Protein AF-A0AAV6SZV7-F1 (afdb_monomer_lite)

Radius of gyration: 29.46 Å; chains: 1; bounding box: 61×78×63 Å

Organism: Solea senegalensis (NCBI:txid28829)

pLDDT: mean 86.83, std 9.72, range [52.59, 96.5]

Structure (mmCIF, N/CA/C/O backbone):
data_AF-A0AAV6SZV7-F1
#
_entry.id   AF-A0AAV6SZV7-F1
#
loop_
_atom_site.group_PDB
_atom_site.id
_atom_site.type_symbol
_atom_site.label_atom_id
_atom_site.label_alt_id
_atom_site.label_comp_id
_atom_site.label_asym_id
_atom_site.label_entity_id
_atom_site.label_seq_id
_atom_site.pdbx_PDB_ins_code
_atom_site.Cartn_x
_atom_site.Cartn_y
_atom_site.Cartn_z
_atom_site.occupancy
_atom_site.B_iso_or_equiv
_atom_site.auth_seq_id
_atom_site.auth_comp_id
_atom_site.auth_asym_id
_atom_site.auth_atom_id
_atom_site.pdbx_PDB_model_num
ATOM 1 N N . MET A 1 1 ? 5.800 -23.018 26.920 1.00 62.00 1 MET A N 1
ATOM 2 C CA . MET A 1 1 ? 4.672 -22.558 27.773 1.00 62.00 1 MET A CA 1
ATOM 3 C C . MET A 1 1 ? 4.837 -21.133 28.314 1.00 62.00 1 MET A C 1
ATOM 5 O O . MET A 1 1 ? 3.821 -20.475 28.500 1.00 62.00 1 MET A O 1
ATOM 9 N N . GLN A 1 2 ? 6.060 -20.609 28.479 1.00 86.31 2 GLN A N 1
ATOM 10 C CA . GLN A 1 2 ? 6.309 -19.252 29.005 1.00 86.31 2 GLN A CA 1
ATOM 11 C C . GLN A 1 2 ? 5.545 -18.112 28.307 1.00 86.31 2 GLN A C 1
ATOM 13 O O . GLN A 1 2 ? 5.083 -17.208 28.989 1.00 86.31 2 GLN A O 1
ATOM 18 N N . GLY A 1 3 ? 5.360 -18.140 26.980 1.00 87.25 3 GLY A N 1
ATOM 19 C CA . GLY A 1 3 ? 4.616 -17.082 26.273 1.00 87.25 3 GLY A CA 1
ATOM 20 C C . GLY A 1 3 ? 3.130 -17.010 26.651 1.00 87.25 3 GLY A C 1
ATOM 21 O O . GLY A 1 3 ? 2.589 -15.923 26.841 1.00 87.25 3 GLY A O 1
ATOM 22 N N . LYS A 1 4 ? 2.488 -18.167 26.864 1.00 91.12 4 LYS A N 1
ATOM 23 C CA . LYS A 1 4 ? 1.075 -18.241 27.271 1.00 91.12 4 LYS A CA 1
ATOM 24 C C . LYS A 1 4 ? 0.860 -17.673 28.676 1.00 91.12 4 LYS A C 1
ATOM 26 O O . LYS A 1 4 ? -0.138 -17.007 28.909 1.00 91.12 4 LYS A O 1
ATOM 31 N N . MET A 1 5 ? 1.832 -17.864 29.572 1.00 93.81 5 MET A N 1
ATOM 32 C CA . MET A 1 5 ? 1.824 -17.279 30.921 1.00 93.81 5 MET A CA 1
ATOM 33 C C . MET A 1 5 ? 2.004 -15.750 30.917 1.00 93.81 5 MET A C 1
ATOM 35 O O . MET A 1 5 ? 1.708 -15.105 31.913 1.00 93.81 5 MET A O 1
ATOM 39 N N . LYS A 1 6 ? 2.468 -15.165 29.804 1.00 92.31 6 LYS A N 1
ATOM 40 C CA . LYS A 1 6 ? 2.641 -13.715 29.605 1.00 92.31 6 LYS A CA 1
ATOM 41 C C . LYS A 1 6 ? 1.492 -13.078 28.808 1.00 92.31 6 LYS A C 1
ATOM 43 O O . LYS A 1 6 ? 1.682 -12.036 28.197 1.00 92.31 6 LYS A O 1
ATOM 48 N N . ASN A 1 7 ? 0.318 -13.710 28.769 1.00 91.12 7 ASN A N 1
ATOM 49 C CA . ASN A 1 7 ? -0.863 -13.265 28.012 1.00 91.12 7 ASN A CA 1
ATOM 50 C C . ASN A 1 7 ? -0.750 -13.335 26.471 1.00 91.12 7 ASN A C 1
ATOM 52 O O . ASN A 1 7 ? -1.634 -12.846 25.772 1.00 91.12 7 ASN A O 1
ATOM 56 N N . HIS A 1 8 ? 0.253 -14.023 25.908 1.00 89.94 8 HIS A N 1
ATOM 57 C CA . HIS A 1 8 ? 0.313 -14.341 24.470 1.00 89.94 8 HIS A CA 1
ATOM 58 C C . HIS A 1 8 ? -0.319 -15.712 24.195 1.00 89.94 8 HIS A C 1
ATOM 60 O O . HIS A 1 8 ? 0.361 -16.706 23.932 1.00 89.94 8 HIS A O 1
ATOM 66 N N . LEU A 1 9 ? -1.644 -15.785 24.341 1.00 90.88 9 LEU A N 1
ATOM 67 C CA . LEU A 1 9 ? -2.382 -17.053 24.328 1.00 90.88 9 LEU A CA 1
ATOM 68 C C . LEU A 1 9 ? -2.581 -17.638 22.925 1.00 90.88 9 LEU A C 1
ATOM 70 O O . LEU A 1 9 ? -2.563 -18.860 22.766 1.00 90.88 9 LEU A O 1
ATOM 74 N N . LYS A 1 10 ? -2.794 -16.778 21.923 1.00 90.00 10 LYS A N 1
ATOM 75 C CA . LYS A 1 10 ? -3.143 -17.161 20.550 1.00 90.00 10 LYS A CA 1
ATOM 76 C C . LYS A 1 10 ? -2.200 -16.484 19.561 1.00 90.00 10 LYS A C 1
ATOM 78 O O . LYS A 1 10 ? -1.911 -15.300 19.703 1.00 90.00 10 LYS A O 1
ATOM 83 N N . LEU A 1 11 ? -1.773 -17.239 18.554 1.00 88.62 11 LEU A N 1
ATOM 84 C CA . LEU A 1 11 ? -1.142 -16.707 17.352 1.00 88.62 11 LEU A CA 1
ATOM 85 C C . LEU A 1 11 ? -2.235 -16.567 16.291 1.00 88.62 11 LEU A C 1
ATOM 87 O O . LEU A 1 11 ? -2.953 -17.532 16.029 1.00 88.62 11 LEU A O 1
ATOM 91 N N . GLN A 1 12 ? -2.382 -15.379 15.718 1.00 87.75 12 GLN A N 1
ATOM 92 C CA . GLN A 1 12 ? -3.287 -15.134 14.599 1.00 87.75 12 GLN A CA 1
ATOM 93 C C . GLN A 1 12 ? -2.455 -14.869 13.352 1.00 87.75 12 GLN A C 1
ATOM 95 O O . GLN A 1 12 ? -1.387 -14.264 13.437 1.00 87.75 12 GLN A O 1
ATOM 100 N N . ARG A 1 13 ? -2.933 -15.362 12.209 1.00 86.19 13 ARG A N 1
ATOM 101 C CA . ARG A 1 13 ? -2.402 -14.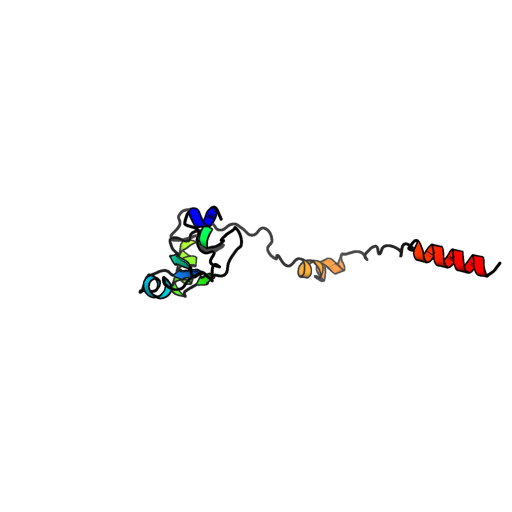939 10.915 1.00 86.19 13 ARG A CA 1
ATOM 102 C C . ARG A 1 13 ? -2.957 -13.555 10.614 1.00 86.19 13 ARG A C 1
ATOM 104 O O . ARG A 1 13 ? -4.110 -13.276 10.942 1.00 86.19 13 ARG A O 1
ATOM 111 N N . GLU A 1 14 ? -2.115 -12.703 10.049 1.00 83.94 14 GLU A N 1
ATOM 112 C CA . GLU A 1 14 ? -2.561 -11.407 9.557 1.00 83.94 14 GLU A CA 1
ATOM 113 C C . GLU A 1 14 ? -3.199 -11.602 8.184 1.00 83.94 14 GLU A C 1
ATOM 115 O O . GLU A 1 14 ? -2.607 -12.200 7.284 1.00 83.94 14 GLU A O 1
ATOM 120 N N . GLU A 1 15 ? -4.431 -11.130 8.071 1.00 84.12 15 GLU A N 1
ATOM 121 C CA . GLU A 1 15 ? -5.199 -11.067 6.835 1.00 84.12 15 GLU A CA 1
ATOM 122 C C . GLU A 1 15 ? -4.941 -9.712 6.150 1.00 84.12 15 GLU A C 1
ATOM 124 O O . GLU A 1 15 ? -4.364 -8.806 6.767 1.00 84.12 15 GLU A O 1
ATOM 129 N N . PRO A 1 16 ? -5.357 -9.535 4.883 1.00 84.88 16 PRO A N 1
ATOM 130 C CA . PRO A 1 16 ? -5.117 -8.298 4.157 1.00 84.88 16 PRO A CA 1
ATOM 131 C C . PRO A 1 16 ? -5.624 -7.069 4.914 1.00 84.88 16 PRO A C 1
ATOM 133 O O . PRO A 1 16 ? -6.758 -7.025 5.399 1.00 84.88 16 PRO A O 1
ATOM 136 N N . GLY A 1 17 ? -4.768 -6.054 5.003 1.00 89.25 17 GLY A N 1
ATOM 137 C CA . GLY A 1 17 ? -5.125 -4.784 5.622 1.00 89.25 17 GLY A CA 1
ATOM 138 C C . GLY A 1 17 ? -6.011 -3.944 4.705 1.00 89.25 17 GLY A C 1
ATOM 139 O O . GLY A 1 17 ? -5.799 -3.918 3.494 1.00 89.25 17 GLY A O 1
ATOM 140 N N . ILE A 1 18 ? -6.982 -3.229 5.274 1.00 92.12 18 ILE A N 1
ATOM 141 C CA . ILE A 1 18 ? -7.843 -2.288 4.548 1.00 92.12 18 ILE A CA 1
ATOM 142 C C . ILE A 1 18 ? -7.392 -0.858 4.849 1.00 92.12 18 ILE A C 1
ATOM 144 O O . ILE A 1 18 ? -7.3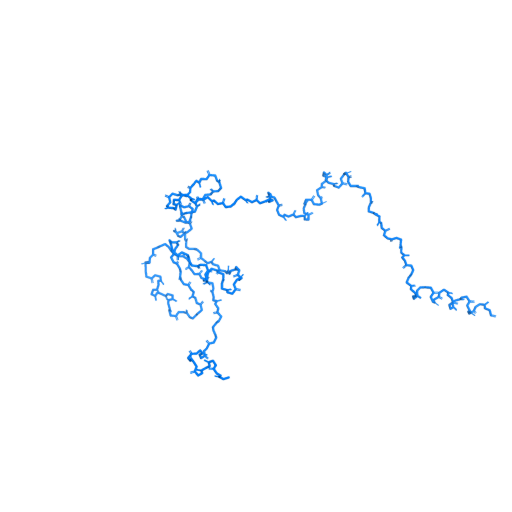73 -0.423 6.008 1.00 92.12 18 ILE A O 1
ATOM 148 N N . ASN A 1 19 ? -7.089 -0.112 3.790 1.00 94.06 19 ASN A N 1
ATOM 149 C CA . ASN A 1 19 ? -6.769 1.307 3.856 1.00 94.06 19 ASN A CA 1
ATOM 150 C C . ASN A 1 19 ? -7.980 2.165 3.496 1.00 94.06 19 ASN A C 1
ATOM 152 O O . ASN A 1 19 ? -8.603 2.002 2.439 1.00 94.06 19 ASN A O 1
ATOM 156 N N . TYR A 1 20 ? -8.282 3.119 4.370 1.00 94.88 20 TYR A N 1
ATOM 157 C CA . TYR A 1 20 ? -9.396 4.048 4.222 1.00 94.88 20 TYR A CA 1
ATOM 158 C C . TYR A 1 20 ? -8.945 5.488 4.483 1.00 94.88 20 TYR A C 1
ATOM 160 O O . TYR A 1 20 ? -7.999 5.730 5.235 1.00 94.88 20 TYR A O 1
ATOM 168 N N . ASP A 1 21 ? -9.622 6.459 3.873 1.00 95.06 21 ASP A N 1
ATOM 169 C CA . ASP A 1 21 ? -9.394 7.877 4.175 1.00 95.06 21 ASP A CA 1
ATOM 170 C C . ASP A 1 21 ? -10.283 8.351 5.338 1.00 95.06 21 ASP A C 1
ATOM 172 O O . ASP A 1 21 ? -9.788 8.804 6.373 1.00 95.06 21 ASP A O 1
ATOM 176 N N . GLN A 1 22 ? -11.600 8.150 5.223 1.00 93.31 22 GLN A N 1
ATOM 177 C CA . GLN A 1 22 ? -12.591 8.590 6.212 1.00 93.31 22 GLN A CA 1
ATOM 178 C C . GLN A 1 22 ? -13.274 7.404 6.901 1.00 93.31 22 GLN A C 1
ATOM 180 O O . GLN A 1 22 ? -13.639 6.418 6.259 1.00 93.31 22 GLN A O 1
ATOM 185 N N . ASP A 1 23 ? -13.460 7.493 8.221 1.00 90.38 23 ASP A N 1
ATOM 186 C CA . ASP A 1 23 ? -14.171 6.468 8.992 1.00 90.38 23 ASP A CA 1
ATOM 187 C C . ASP A 1 23 ? -15.686 6.697 8.916 1.00 90.38 23 ASP A C 1
ATOM 189 O O . ASP A 1 23 ? -16.287 7.327 9.783 1.00 90.38 23 ASP A O 1
ATOM 193 N N . ALA A 1 24 ? -16.313 6.166 7.868 1.00 92.25 24 ALA A N 1
ATOM 194 C CA . ALA A 1 24 ? -17.768 6.127 7.715 1.00 92.25 24 ALA A CA 1
ATOM 195 C C . ALA A 1 24 ? -18.400 4.908 8.430 1.00 92.25 24 ALA A C 1
ATOM 197 O O . ALA A 1 24 ? -19.376 4.331 7.959 1.00 92.25 24 ALA A O 1
ATOM 198 N N . GLY A 1 25 ? -17.815 4.460 9.549 1.00 93.19 25 GLY A N 1
ATOM 199 C CA . GLY A 1 25 ? -18.240 3.256 10.274 1.00 93.19 25 GLY A CA 1
ATOM 200 C C . GLY A 1 25 ? -17.497 1.977 9.874 1.00 93.19 25 GLY A C 1
ATOM 201 O O . GLY A 1 25 ? -17.758 0.920 10.454 1.00 93.19 25 GLY A O 1
ATOM 202 N N . ILE A 1 26 ? -16.526 2.071 8.960 1.00 92.31 26 ILE A N 1
ATOM 203 C CA . ILE A 1 26 ? -15.658 0.963 8.525 1.00 92.31 26 ILE A CA 1
ATOM 204 C C . ILE A 1 26 ? -14.946 0.350 9.733 1.00 92.31 26 ILE A C 1
ATOM 206 O O . ILE A 1 26 ? -14.906 -0.871 9.887 1.00 92.31 26 ILE A O 1
ATOM 210 N N . VAL A 1 27 ? -14.456 1.181 10.659 1.00 93.19 27 VAL A N 1
ATOM 211 C CA . VAL A 1 27 ? -13.767 0.677 11.854 1.00 93.19 27 VAL A CA 1
ATOM 212 C C . VAL A 1 27 ? -14.691 -0.169 12.716 1.00 93.19 27 VAL A C 1
ATOM 214 O O . VAL A 1 27 ? -14.285 -1.206 13.236 1.00 93.19 27 VAL A O 1
ATOM 217 N N . LYS A 1 28 ? -15.957 0.230 12.854 1.00 93.88 28 LYS A N 1
ATOM 218 C CA . LYS A 1 28 ? -16.927 -0.536 13.639 1.00 93.88 28 LYS A CA 1
ATOM 219 C C . LYS A 1 28 ? -17.286 -1.854 12.956 1.00 93.88 28 LYS A C 1
ATOM 221 O O . LYS A 1 28 ? -17.382 -2.856 13.658 1.00 93.88 28 LYS A O 1
ATOM 226 N N . ALA A 1 29 ? -17.434 -1.848 11.632 1.00 93.62 29 ALA A N 1
ATOM 227 C CA . ALA A 1 29 ? -17.792 -3.027 10.851 1.00 93.62 29 ALA A CA 1
ATOM 228 C C . ALA A 1 29 ? -16.703 -4.114 10.885 1.00 93.62 29 ALA A C 1
ATOM 230 O O . ALA A 1 29 ? -17.008 -5.283 11.106 1.00 93.62 29 ALA A O 1
ATOM 231 N N . PHE A 1 30 ? -15.431 -3.736 10.726 1.00 92.25 30 PHE A N 1
ATOM 232 C CA . PHE A 1 30 ? -14.340 -4.700 10.532 1.00 92.25 30 PHE A CA 1
ATOM 233 C C . PHE A 1 30 ? -13.533 -5.025 11.799 1.00 92.25 30 PHE A C 1
ATOM 235 O O . PHE A 1 30 ? -12.791 -6.002 11.814 1.00 92.25 30 PHE A O 1
ATOM 242 N N . ARG A 1 31 ? -13.685 -4.271 12.898 1.00 90.81 31 ARG A N 1
ATOM 243 C CA . ARG A 1 31 ? -12.881 -4.466 14.127 1.00 90.81 31 ARG A CA 1
ATOM 244 C C . ARG A 1 31 ? -13.057 -5.828 14.808 1.00 90.81 31 ARG A C 1
ATOM 246 O O . ARG A 1 31 ? -12.157 -6.241 15.530 1.00 90.81 31 ARG A O 1
ATOM 253 N N . ASN A 1 32 ? -14.197 -6.496 14.638 1.00 92.38 32 ASN A N 1
ATOM 254 C CA . ASN A 1 32 ? -14.445 -7.802 15.265 1.00 92.38 32 ASN A CA 1
ATOM 255 C C . ASN A 1 32 ? -14.096 -8.991 14.355 1.00 92.38 32 ASN A C 1
ATOM 257 O O . ASN A 1 32 ? -14.370 -10.138 14.704 1.00 92.38 32 ASN A O 1
ATOM 261 N N . ILE A 1 33 ? -13.514 -8.735 13.184 1.00 90.50 33 ILE A N 1
ATOM 262 C CA . ILE A 1 33 ? -13.054 -9.800 12.300 1.00 90.50 33 ILE A CA 1
ATOM 263 C C . ILE A 1 33 ? -11.587 -10.092 12.646 1.00 90.50 33 ILE A C 1
ATOM 265 O O . ILE A 1 33 ? -10.756 -9.185 12.579 1.00 90.50 33 ILE A O 1
ATOM 269 N N . PRO A 1 34 ? -11.245 -11.324 13.069 1.00 90.69 34 PRO A N 1
ATOM 270 C CA . PRO A 1 34 ? -9.882 -11.654 13.470 1.00 90.69 34 PRO A CA 1
ATOM 271 C C . PRO A 1 34 ? -8.924 -11.573 12.275 1.00 90.69 34 PRO A C 1
ATOM 273 O O . PRO A 1 34 ? -9.284 -11.948 11.164 1.00 90.69 34 PRO A O 1
ATOM 276 N N . GLY A 1 35 ? -7.698 -11.103 12.511 1.00 88.38 35 GLY A N 1
ATOM 277 C CA . GLY A 1 35 ? -6.641 -11.027 11.495 1.00 88.38 35 GLY A CA 1
ATOM 278 C C . GLY A 1 35 ? -6.699 -9.804 10.573 1.00 88.38 35 GLY A C 1
ATOM 279 O O . GLY A 1 35 ? -5.663 -9.434 10.030 1.00 88.38 35 GLY A O 1
ATOM 280 N N . ILE A 1 36 ? -7.848 -9.131 10.432 1.00 90.56 36 ILE A N 1
ATOM 281 C CA . ILE A 1 36 ? -7.970 -7.934 9.585 1.00 90.56 36 ILE A CA 1
ATOM 282 C C . ILE A 1 36 ? -7.352 -6.722 10.282 1.00 90.56 36 ILE A C 1
ATOM 284 O O . ILE A 1 36 ? -7.624 -6.436 11.451 1.00 90.56 36 ILE A O 1
ATOM 288 N N . THR A 1 37 ? -6.558 -5.958 9.534 1.00 89.94 37 THR A N 1
ATOM 289 C CA . THR A 1 37 ? -6.011 -4.682 9.996 1.00 89.94 37 THR A CA 1
ATOM 290 C C . THR A 1 37 ? -6.657 -3.518 9.253 1.00 89.94 37 THR A C 1
ATOM 292 O O . THR A 1 37 ? -6.947 -3.594 8.065 1.00 89.94 37 THR A O 1
ATOM 295 N N . LEU A 1 38 ? -6.912 -2.421 9.965 1.00 91.69 38 LEU A N 1
ATOM 296 C CA . LEU A 1 38 ? -7.451 -1.189 9.389 1.00 91.69 38 LEU A CA 1
ATOM 297 C C . LEU A 1 38 ? -6.421 -0.074 9.548 1.00 91.69 38 LEU A C 1
ATOM 299 O O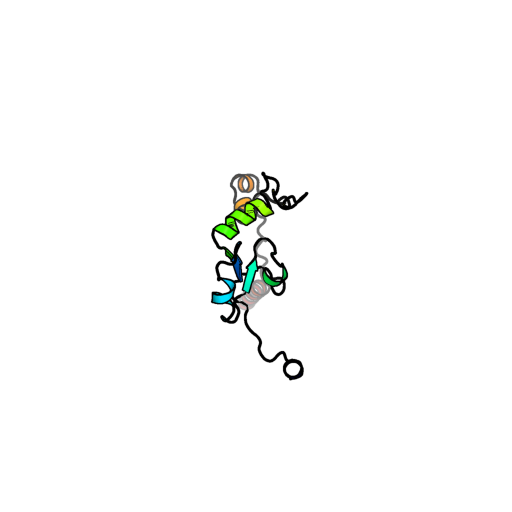 . LEU A 1 38 ? -5.822 0.069 10.625 1.00 91.69 38 LEU A O 1
ATOM 303 N N . GLN A 1 39 ? -6.221 0.718 8.498 1.00 92.62 39 GLN A N 1
ATOM 304 C CA . GLN A 1 39 ? -5.310 1.859 8.518 1.00 92.62 39 GLN A CA 1
ATOM 305 C C . GLN A 1 39 ? -5.905 3.080 7.826 1.00 92.62 39 GLN A C 1
ATOM 307 O O . GLN A 1 39 ? -6.530 2.986 6.772 1.00 92.62 39 GLN A O 1
ATOM 312 N N . ASN A 1 40 ? -5.660 4.244 8.427 1.00 93.94 40 ASN A N 1
ATOM 313 C CA . ASN A 1 40 ? -5.963 5.514 7.793 1.00 93.94 40 ASN A CA 1
ATOM 314 C C . ASN A 1 40 ? -4.810 5.912 6.862 1.00 93.94 40 ASN A C 1
ATOM 316 O O . ASN A 1 40 ? -3.648 5.883 7.272 1.00 93.94 40 ASN A O 1
ATOM 320 N N . VAL A 1 41 ? -5.134 6.348 5.650 1.00 94.06 41 VAL A N 1
ATOM 321 C CA . VAL A 1 41 ? -4.175 6.734 4.600 1.00 94.06 41 VAL A CA 1
ATOM 322 C C . VAL A 1 41 ? -3.268 7.892 5.024 1.00 94.06 41 VAL A C 1
ATOM 324 O O . VAL A 1 41 ? -2.081 7.921 4.702 1.00 94.06 41 VAL A O 1
ATOM 327 N N . ASN A 1 42 ? -3.780 8.819 5.832 1.00 92.31 42 ASN A N 1
ATOM 328 C CA . ASN A 1 42 ? -2.991 9.934 6.357 1.00 92.31 42 ASN A CA 1
ATOM 329 C C . ASN A 1 42 ? -1.965 9.473 7.412 1.00 92.31 42 ASN A C 1
ATOM 331 O O . ASN A 1 42 ? -0.988 10.172 7.682 1.00 92.31 42 ASN A O 1
ATOM 335 N N . LYS A 1 43 ? -2.178 8.298 8.024 1.00 91.56 43 LYS A N 1
ATOM 336 C CA . LYS A 1 43 ? -1.360 7.732 9.109 1.00 91.56 43 LYS A CA 1
ATOM 337 C C . LYS A 1 43 ? -0.999 6.268 8.835 1.00 91.56 43 LYS A C 1
ATOM 339 O O . LYS A 1 43 ? -1.233 5.392 9.672 1.00 91.56 43 LYS A O 1
ATOM 344 N N . LEU A 1 44 ? -0.416 6.007 7.667 1.00 90.50 44 LEU A N 1
ATOM 345 C CA . LEU A 1 44 ? 0.089 4.679 7.315 1.00 90.50 44 LEU A CA 1
ATOM 346 C C . LEU A 1 44 ? 1.250 4.284 8.237 1.00 90.50 44 LEU A C 1
ATOM 348 O O . LEU A 1 44 ? 2.237 5.008 8.367 1.00 90.50 44 LEU A O 1
ATOM 352 N N . ASN A 1 45 ? 1.129 3.121 8.879 1.00 89.81 45 ASN A N 1
ATOM 353 C CA . ASN A 1 45 ? 2.167 2.555 9.738 1.00 89.81 45 ASN A CA 1
ATOM 354 C C . ASN A 1 45 ? 2.868 1.402 9.012 1.00 89.81 45 ASN A C 1
ATOM 356 O O . ASN A 1 45 ? 2.221 0.416 8.653 1.00 89.81 45 ASN A O 1
ATOM 360 N N . LEU A 1 46 ? 4.192 1.516 8.878 1.00 88.50 46 LEU A N 1
ATOM 361 C CA . LEU A 1 46 ? 5.053 0.533 8.224 1.00 88.50 46 LEU A CA 1
ATOM 362 C C . LEU A 1 46 ? 4.929 -0.872 8.831 1.00 88.50 46 LEU A C 1
ATOM 364 O O . LEU A 1 46 ? 4.942 -1.847 8.091 1.00 88.50 46 LEU A O 1
ATOM 368 N N . LEU A 1 47 ? 4.747 -0.988 10.150 1.00 88.38 47 LEU A N 1
ATOM 369 C CA . LEU A 1 47 ? 4.679 -2.286 10.834 1.00 88.38 47 LEU A CA 1
ATOM 370 C C . LEU A 1 47 ? 3.456 -3.116 10.435 1.00 88.38 47 LEU A C 1
ATOM 372 O O . LEU A 1 47 ? 3.524 -4.336 10.492 1.00 88.38 47 LEU A O 1
ATOM 376 N N . ARG A 1 48 ? 2.350 -2.468 10.041 1.00 87.50 48 ARG A N 1
ATOM 377 C CA . ARG A 1 48 ? 1.162 -3.176 9.532 1.0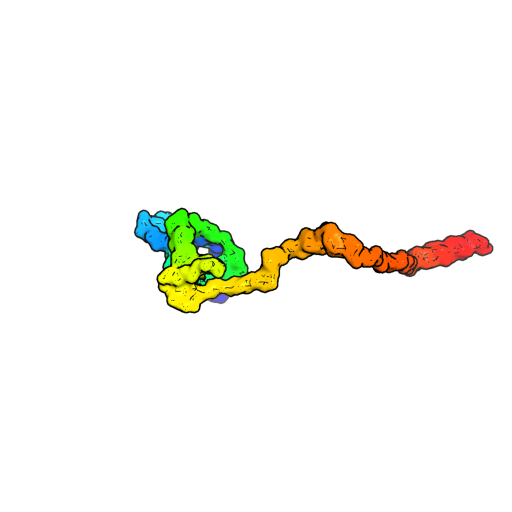0 87.50 48 ARG A CA 1
ATOM 378 C C . ARG A 1 48 ? 1.168 -3.315 8.009 1.00 87.50 48 ARG A C 1
ATOM 380 O O . ARG A 1 48 ? 0.471 -4.167 7.482 1.00 87.50 48 ARG A O 1
ATOM 387 N N . LEU A 1 49 ? 1.931 -2.473 7.308 1.00 87.44 49 LEU A N 1
ATOM 388 C CA . LEU A 1 49 ? 2.126 -2.571 5.858 1.00 87.44 49 LEU A CA 1
ATOM 389 C C . LEU A 1 49 ? 3.036 -3.757 5.504 1.00 87.44 49 LEU A C 1
ATOM 391 O O . LEU A 1 49 ? 2.799 -4.468 4.529 1.00 87.44 49 LEU A O 1
ATOM 395 N N . ALA A 1 50 ? 4.089 -3.940 6.301 1.00 89.25 50 ALA A N 1
ATOM 396 C CA . ALA A 1 50 ? 5.087 -4.981 6.128 1.00 89.25 50 ALA A CA 1
ATOM 397 C C . ALA A 1 50 ? 5.348 -5.730 7.449 1.00 89.25 50 ALA A C 1
ATOM 399 O O . ALA A 1 50 ? 6.424 -5.582 8.049 1.00 89.25 50 ALA A O 1
ATOM 400 N N . PRO A 1 51 ? 4.372 -6.514 7.942 1.00 87.88 51 PRO A N 1
ATOM 401 C CA . PRO A 1 51 ? 4.537 -7.289 9.165 1.00 87.88 51 PRO A CA 1
ATOM 402 C C . PRO A 1 51 ? 5.683 -8.292 9.003 1.00 87.88 51 PRO A C 1
ATOM 404 O O . PRO A 1 51 ? 5.795 -8.998 8.000 1.00 87.88 51 PRO A O 1
ATOM 407 N N . GLY A 1 52 ? 6.600 -8.313 9.971 1.00 87.88 52 GLY A N 1
ATOM 408 C CA . GLY A 1 52 ? 7.800 -9.156 9.902 1.00 87.88 52 GLY A CA 1
ATOM 409 C C . GLY A 1 52 ? 8.797 -8.779 8.795 1.00 87.88 52 GLY A C 1
ATOM 410 O O . GLY A 1 52 ? 9.728 -9.537 8.546 1.00 87.88 52 GLY A O 1
ATOM 411 N N . GLY A 1 53 ? 8.630 -7.623 8.138 1.00 89.81 53 GLY A N 1
ATOM 412 C CA . GLY A 1 53 ? 9.500 -7.174 7.045 1.00 89.81 53 GLY A CA 1
ATOM 413 C C . GLY A 1 53 ? 9.145 -7.753 5.672 1.00 89.81 53 GLY A C 1
ATOM 414 O O . GLY A 1 53 ? 9.917 -7.601 4.727 1.00 89.81 53 GLY A O 1
ATOM 415 N N . HIS A 1 54 ? 7.992 -8.408 5.535 1.00 88.81 54 HIS A N 1
ATOM 416 C CA . HIS A 1 54 ? 7.476 -8.884 4.253 1.00 88.81 54 HIS A CA 1
ATOM 417 C C . HIS A 1 54 ? 6.399 -7.935 3.742 1.00 88.81 54 HIS A C 1
ATOM 419 O O . HIS A 1 54 ? 5.482 -7.600 4.482 1.00 88.81 54 HIS A O 1
ATOM 425 N N . ILE A 1 55 ? 6.500 -7.498 2.486 1.00 82.00 55 ILE A N 1
ATOM 426 C CA . ILE A 1 55 ? 5.488 -6.630 1.870 1.00 82.00 55 ILE A CA 1
ATOM 427 C C . ILE A 1 55 ? 4.199 -7.449 1.713 1.00 82.00 55 ILE A C 1
ATOM 429 O O . ILE A 1 55 ? 4.203 -8.483 1.045 1.00 82.00 55 ILE A O 1
ATOM 433 N N . GLY A 1 56 ? 3.133 -7.022 2.393 1.00 71.88 56 GLY A N 1
ATOM 434 C CA . GLY A 1 56 ? 1.879 -7.768 2.503 1.00 71.88 56 GLY A CA 1
ATOM 435 C C . GLY A 1 56 ? 0.819 -7.407 1.459 1.00 71.88 56 GLY A C 1
ATOM 436 O O . GLY A 1 56 ? 1.030 -6.579 0.573 1.00 71.88 56 GLY A O 1
ATOM 437 N N . HIS A 1 57 ? -0.354 -8.029 1.602 1.00 73.06 57 HIS A N 1
ATOM 438 C CA . HIS A 1 57 ? -1.538 -7.781 0.777 1.00 73.06 57 HIS A CA 1
ATOM 439 C C . HIS A 1 57 ? -2.366 -6.643 1.379 1.00 73.06 57 HIS A C 1
ATOM 441 O O . HIS A 1 57 ? -2.778 -6.720 2.537 1.00 73.06 57 HIS A O 1
ATOM 447 N N . LEU A 1 58 ? -2.623 -5.598 0.592 1.00 84.62 58 LEU A N 1
ATOM 448 C CA . LEU A 1 58 ? -3.394 -4.433 1.019 1.00 84.62 58 LEU A CA 1
ATOM 449 C C . LEU A 1 58 ? -4.547 -4.155 0.068 1.00 84.62 58 LEU A C 1
ATOM 451 O O . LEU A 1 58 ? -4.378 -4.137 -1.149 1.00 84.62 58 LEU A O 1
ATOM 455 N N . ILE A 1 59 ? -5.707 -3.896 0.658 1.00 90.50 59 ILE A N 1
ATOM 456 C CA . ILE A 1 59 ? -6.919 -3.489 -0.038 1.00 90.50 59 ILE A CA 1
ATOM 457 C C . ILE 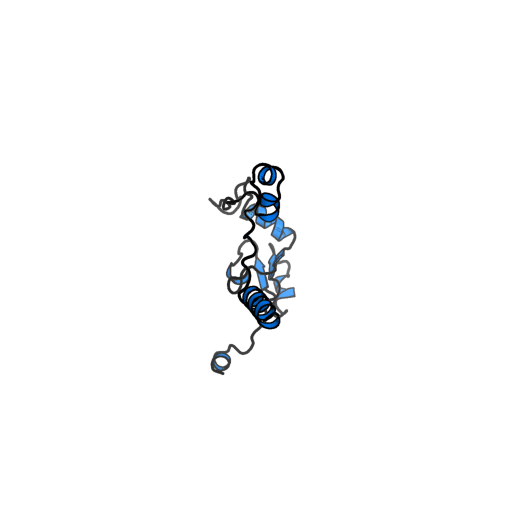A 1 59 ? -7.074 -1.986 0.157 1.00 90.50 59 ILE A C 1
ATOM 459 O O . ILE A 1 59 ? -7.075 -1.483 1.282 1.00 90.50 59 ILE A O 1
ATOM 463 N N . TRP A 1 60 ? -7.211 -1.264 -0.948 1.00 92.62 60 TRP A N 1
ATOM 464 C CA . TRP A 1 60 ? -7.426 0.177 -0.944 1.00 92.62 60 TRP A CA 1
ATOM 465 C C . TRP A 1 60 ? -8.873 0.477 -1.307 1.00 92.62 60 TRP A C 1
ATOM 467 O O . TRP A 1 60 ? -9.416 -0.086 -2.255 1.00 92.62 60 TRP A O 1
ATOM 477 N N . THR A 1 61 ? -9.494 1.370 -0.542 1.00 94.19 61 THR A N 1
ATOM 478 C CA . THR A 1 61 ? -10.744 2.007 -0.968 1.00 94.19 61 THR A CA 1
ATOM 479 C C . THR A 1 61 ? -10.442 3.057 -2.040 1.00 94.19 61 THR A C 1
ATOM 481 O O . THR A 1 61 ? -9.335 3.590 -2.101 1.00 94.19 61 THR A O 1
ATOM 484 N N . GLU A 1 62 ? -11.414 3.371 -2.893 1.00 94.44 62 GLU A N 1
ATOM 485 C CA . GLU A 1 62 ? -11.241 4.353 -3.975 1.00 94.44 62 GLU A CA 1
ATOM 486 C C . GLU A 1 62 ? -10.759 5.715 -3.446 1.00 94.44 62 GLU A C 1
ATOM 488 O O . GLU A 1 62 ? -9.752 6.254 -3.903 1.00 94.44 62 GLU A O 1
ATOM 493 N N . SER A 1 63 ? -11.419 6.238 -2.408 1.00 94.62 63 SER A N 1
ATOM 494 C CA . SER A 1 63 ? -11.047 7.513 -1.784 1.00 94.62 63 SER A CA 1
ATOM 495 C C . SER A 1 63 ? -9.649 7.481 -1.169 1.00 94.62 63 SER A C 1
ATOM 497 O O . SER A 1 63 ? -8.896 8.447 -1.279 1.00 94.62 63 SER A O 1
ATOM 499 N N . ALA A 1 64 ? -9.271 6.351 -0.569 1.00 94.62 64 ALA A N 1
ATOM 500 C CA . ALA A 1 64 ? -7.930 6.139 -0.047 1.00 94.62 64 ALA A CA 1
ATOM 501 C C . ALA A 1 64 ? -6.865 6.199 -1.145 1.00 94.62 64 ALA A C 1
ATOM 503 O O . ALA A 1 64 ? -5.804 6.784 -0.929 1.00 94.62 64 ALA A O 1
ATOM 504 N N . PHE A 1 65 ? -7.157 5.626 -2.313 1.00 93.56 65 PHE A N 1
ATOM 505 C CA . PHE A 1 65 ? -6.243 5.621 -3.446 1.00 93.56 65 PHE A CA 1
ATOM 506 C C . PHE A 1 65 ? -6.012 7.040 -3.983 1.00 93.56 65 PHE A C 1
ATOM 508 O O . PHE A 1 65 ? -4.869 7.476 -4.094 1.00 93.56 65 PHE A O 1
ATOM 515 N N . HIS A 1 66 ? -7.083 7.813 -4.192 1.00 93.69 66 HIS A N 1
ATOM 516 C CA . HIS A 1 66 ? -6.967 9.213 -4.617 1.00 93.69 66 HIS A CA 1
ATOM 517 C C . HIS A 1 66 ? -6.201 10.078 -3.612 1.00 93.69 66 HIS A C 1
ATOM 519 O O . HIS A 1 66 ? -5.356 10.887 -3.992 1.00 93.69 66 HIS A O 1
ATOM 525 N N . ARG A 1 67 ? -6.441 9.879 -2.311 1.00 93.88 67 ARG A N 1
ATOM 526 C CA . ARG A 1 67 ? -5.744 10.630 -1.262 1.00 93.88 67 ARG A CA 1
ATOM 527 C C . ARG A 1 67 ? -4.242 10.335 -1.219 1.00 93.88 67 ARG A C 1
ATOM 529 O O . ARG A 1 67 ? -3.451 11.188 -0.816 1.00 93.88 67 ARG A O 1
ATOM 536 N N . GLN A 1 68 ? -3.833 9.133 -1.619 1.00 92.00 68 GLN A N 1
ATOM 537 C CA . GLN A 1 68 ? -2.433 8.724 -1.619 1.00 92.00 68 GLN A CA 1
ATOM 538 C C . GLN A 1 68 ? -1.608 9.492 -2.662 1.00 92.00 68 GLN A C 1
ATOM 540 O O . GLN A 1 68 ? -0.492 9.917 -2.344 1.00 92.00 68 GLN A O 1
ATOM 545 N N . ASP A 1 69 ? -2.177 9.747 -3.842 1.00 91.75 69 ASP A N 1
ATOM 546 C CA . ASP A 1 69 ? -1.555 10.577 -4.881 1.00 91.75 69 ASP A CA 1
ATOM 547 C C . ASP A 1 69 ? -1.316 12.013 -4.390 1.00 91.75 69 ASP A C 1
ATOM 549 O O . ASP A 1 69 ? -0.266 12.596 -4.653 1.00 91.75 69 ASP A O 1
ATOM 553 N N . GLU A 1 70 ? -2.234 12.581 -3.603 1.00 92.06 70 GLU A N 1
ATOM 554 C CA . GLU A 1 70 ? -2.061 13.915 -3.004 1.00 92.06 70 GLU A CA 1
ATOM 555 C C . GLU A 1 70 ? -1.003 13.934 -1.885 1.00 92.06 70 GLU A C 1
ATOM 557 O O . GLU A 1 70 ? -0.268 14.915 -1.712 1.00 92.06 70 GLU A O 1
ATOM 562 N N . LEU A 1 71 ? -0.926 12.854 -1.096 1.00 92.19 71 LEU A N 1
ATOM 563 C CA . LEU A 1 71 ? -0.014 12.732 0.046 1.00 92.19 71 LEU A CA 1
ATOM 564 C C . LEU A 1 71 ? 1.442 12.536 -0.356 1.00 92.19 71 LEU A C 1
ATOM 566 O O . LEU A 1 71 ? 2.326 13.063 0.321 1.00 92.19 71 LEU A O 1
ATOM 570 N N . TYR A 1 72 ? 1.686 11.723 -1.381 1.00 91.62 72 TYR A N 1
ATOM 571 C CA . TYR A 1 72 ? 3.033 11.318 -1.783 1.00 91.62 72 TYR A CA 1
ATOM 572 C C . TYR A 1 72 ? 3.454 11.900 -3.133 1.00 91.62 72 TYR A C 1
ATOM 574 O O . TYR A 1 72 ? 4.653 11.985 -3.394 1.00 91.62 72 TYR A O 1
ATOM 582 N N . GLY A 1 73 ? 2.504 12.353 -3.951 1.00 90.50 73 GLY A N 1
ATOM 583 C CA . GLY A 1 73 ? 2.776 12.827 -5.298 1.00 90.50 73 GLY A CA 1
ATOM 584 C C . GLY A 1 73 ? 3.105 11.688 -6.262 1.00 90.50 73 GLY A C 1
ATOM 585 O O . GLY A 1 73 ? 2.915 10.506 -5.984 1.00 90.50 73 GLY A O 1
ATOM 586 N N . THR A 1 74 ? 3.645 12.065 -7.415 1.00 88.69 74 THR A N 1
ATOM 587 C CA . THR A 1 74 ? 4.209 11.148 -8.416 1.00 88.69 74 THR A CA 1
ATOM 588 C C . THR A 1 74 ? 5.631 11.589 -8.736 1.00 88.69 74 THR A C 1
ATOM 590 O O . THR A 1 74 ? 6.049 12.677 -8.354 1.00 88.69 74 THR A O 1
ATOM 593 N N . THR A 1 75 ? 6.392 10.802 -9.495 1.00 86.44 75 THR A N 1
ATOM 594 C CA . THR A 1 75 ? 7.745 11.212 -9.920 1.00 86.44 75 THR A CA 1
ATOM 595 C C . THR A 1 75 ? 7.751 12.551 -10.676 1.00 86.44 75 THR A C 1
ATOM 597 O O . THR A 1 75 ? 8.757 13.253 -10.671 1.00 86.44 75 THR A O 1
ATOM 600 N N . CYS A 1 76 ? 6.628 12.932 -11.296 1.00 86.25 76 CYS A N 1
ATOM 601 C CA . CYS A 1 76 ? 6.483 14.190 -12.031 1.00 86.25 76 CYS A CA 1
ATOM 602 C C . CYS A 1 76 ? 5.801 15.313 -11.229 1.00 86.25 76 CYS A C 1
ATOM 604 O O . CYS A 1 76 ? 5.913 16.475 -11.612 1.00 86.25 76 CYS A O 1
ATOM 606 N N . LYS A 1 77 ? 5.061 14.993 -10.158 1.00 88.38 77 LYS A N 1
ATOM 607 C CA . LYS A 1 77 ? 4.272 15.961 -9.377 1.00 88.38 77 LYS A CA 1
ATOM 608 C C . LYS A 1 77 ? 4.644 15.872 -7.905 1.00 88.38 77 LYS A C 1
ATOM 610 O O . LYS A 1 77 ? 4.516 14.811 -7.304 1.00 88.38 77 LYS A O 1
ATOM 615 N N . LEU A 1 78 ? 5.035 17.000 -7.323 1.00 86.75 78 LEU A N 1
ATOM 616 C CA . LEU A 1 78 ? 5.339 17.096 -5.896 1.00 86.75 78 LEU A CA 1
ATOM 617 C C . LEU A 1 78 ? 4.105 16.783 -5.036 1.00 86.75 78 LEU A C 1
ATOM 619 O O . LEU A 1 78 ? 2.972 17.070 -5.428 1.00 86.75 78 LEU A O 1
ATOM 623 N N . ALA A 1 79 ? 4.344 16.218 -3.852 1.00 90.62 79 ALA A N 1
ATOM 624 C CA . ALA A 1 79 ? 3.305 15.981 -2.859 1.00 90.62 79 ALA A CA 1
ATOM 625 C C . ALA A 1 79 ? 2.664 17.305 -2.414 1.00 90.62 79 ALA A C 1
ATOM 627 O O . ALA A 1 79 ? 3.362 18.279 -2.133 1.00 90.62 79 ALA A O 1
ATOM 628 N N . SER A 1 80 ? 1.333 17.336 -2.313 1.00 89.00 80 SER A N 1
ATOM 629 C CA . SER A 1 80 ? 0.608 18.536 -1.874 1.00 89.00 80 SER A CA 1
ATOM 630 C C . SER A 1 80 ? 0.550 18.653 -0.352 1.00 89.00 80 SER A C 1
ATOM 632 O O . SER A 1 80 ? 0.579 19.754 0.188 1.00 89.00 80 SER A O 1
ATOM 634 N N . LEU A 1 81 ? 0.465 17.519 0.350 1.00 87.69 81 LEU A N 1
ATOM 635 C CA . LEU A 1 81 ? 0.244 17.494 1.801 1.00 87.69 81 LEU A CA 1
ATOM 636 C C . LEU A 1 81 ? 1.538 17.322 2.607 1.00 87.69 81 LEU A C 1
ATOM 638 O O . LEU A 1 81 ? 1.686 17.925 3.669 1.00 87.69 81 LEU A O 1
ATOM 642 N N . LYS A 1 82 ? 2.477 16.491 2.136 1.00 88.38 82 LYS A N 1
ATOM 643 C CA . LYS A 1 82 ? 3.759 16.269 2.820 1.00 88.38 82 LYS A CA 1
ATOM 644 C C . LYS A 1 82 ? 4.825 17.209 2.276 1.00 88.38 82 LYS A C 1
ATOM 646 O O . LYS A 1 82 ? 5.279 17.069 1.145 1.00 88.38 82 LYS A O 1
ATOM 651 N N . VAL A 1 83 ? 5.248 18.141 3.124 1.00 88.38 83 VAL A N 1
ATOM 652 C CA . VAL A 1 83 ? 6.266 19.142 2.793 1.00 88.38 83 VAL A CA 1
ATOM 653 C C . VAL A 1 83 ? 7.617 18.472 2.531 1.00 88.38 83 VAL A C 1
ATOM 655 O O . VAL A 1 83 ? 8.033 17.593 3.285 1.00 88.38 83 VAL A O 1
ATOM 658 N N . ASN A 1 84 ? 8.307 18.920 1.478 1.00 86.69 84 ASN A N 1
ATOM 659 C CA . ASN A 1 84 ? 9.652 18.476 1.085 1.00 86.69 84 ASN A CA 1
ATOM 660 C C . ASN A 1 84 ? 9.791 16.960 0.879 1.00 86.69 84 ASN A C 1
ATOM 662 O O . ASN A 1 84 ? 10.879 16.403 1.025 1.00 86.69 84 ASN A O 1
ATOM 666 N N . LEU A 1 85 ? 8.694 16.287 0.531 1.00 87.00 85 LEU A N 1
ATOM 667 C CA . LEU A 1 85 ? 8.717 14.875 0.200 1.00 87.00 85 LEU A CA 1
ATOM 668 C C . LEU A 1 85 ? 8.874 14.700 -1.314 1.00 87.00 85 LEU A C 1
ATOM 670 O O . LEU A 1 85 ? 8.031 15.152 -2.086 1.00 87.00 85 LEU A O 1
ATOM 674 N N . ASN A 1 86 ? 9.943 14.016 -1.723 1.00 86.75 86 ASN A N 1
ATOM 675 C CA . ASN A 1 86 ? 10.140 13.565 -3.096 1.00 86.75 86 ASN A CA 1
ATOM 676 C C . ASN A 1 86 ? 10.264 12.039 -3.129 1.00 86.75 86 ASN A C 1
ATOM 678 O O . ASN A 1 86 ? 10.877 11.436 -2.244 1.00 86.75 86 ASN A O 1
ATOM 682 N N . LEU A 1 87 ? 9.680 11.416 -4.149 1.00 90.00 87 LEU A N 1
ATOM 683 C CA . LEU A 1 87 ? 9.749 9.971 -4.328 1.00 90.00 87 LEU A CA 1
ATOM 684 C C . LEU A 1 87 ? 11.172 9.556 -4.740 1.00 90.00 87 LEU A C 1
ATOM 686 O O . LEU A 1 87 ? 11.793 10.234 -5.563 1.00 90.00 87 LEU A O 1
ATOM 690 N N . PRO A 1 88 ? 11.703 8.440 -4.206 1.00 91.38 88 PRO A N 1
ATOM 691 C CA . PRO A 1 88 ? 12.985 7.912 -4.649 1.00 91.38 88 PRO A CA 1
ATOM 692 C C . PRO A 1 88 ? 12.983 7.622 -6.153 1.00 91.38 88 PRO A C 1
ATOM 694 O O . PRO A 1 88 ? 12.069 6.981 -6.673 1.00 91.38 88 PRO A O 1
ATOM 697 N N . MET A 1 89 ? 14.035 8.059 -6.844 1.00 91.00 89 MET A N 1
ATOM 698 C CA . MET A 1 89 ? 14.216 7.759 -8.263 1.00 91.00 89 MET A CA 1
ATOM 699 C C . MET A 1 89 ? 14.545 6.277 -8.457 1.00 91.00 89 MET A C 1
ATOM 701 O O . MET A 1 89 ? 15.365 5.702 -7.735 1.00 91.00 89 MET A O 1
ATOM 705 N N . HIS A 1 90 ? 13.917 5.656 -9.455 1.00 92.62 90 HIS A N 1
ATOM 706 C CA . HIS A 1 90 ? 14.216 4.277 -9.824 1.00 92.62 90 HIS A CA 1
ATOM 707 C C . HIS A 1 90 ? 15.644 4.179 -10.389 1.00 92.62 90 HIS A C 1
ATOM 709 O O . HIS A 1 90 ? 16.061 5.010 -11.190 1.00 92.62 90 HIS A O 1
ATOM 715 N N . LYS A 1 91 ? 16.407 3.157 -9.974 1.00 95.06 91 LYS A N 1
ATOM 716 C CA . LYS A 1 91 ? 17.790 2.946 -10.450 1.00 95.06 91 LYS A CA 1
ATOM 717 C C . LYS A 1 91 ? 17.861 2.321 -11.843 1.00 95.06 91 LYS A C 1
ATOM 719 O O . LYS A 1 91 ? 18.797 2.585 -12.585 1.00 95.06 91 LYS A O 1
ATOM 724 N N . MET A 1 92 ? 16.893 1.471 -12.175 1.00 94.69 92 MET A N 1
ATOM 725 C CA . MET A 1 92 ? 16.751 0.837 -13.484 1.00 94.69 92 MET A CA 1
ATOM 726 C C . MET A 1 92 ? 15.383 1.199 -14.042 1.00 94.69 92 MET A C 1
ATOM 728 O O . MET A 1 92 ? 14.386 1.068 -13.333 1.00 94.69 92 MET A O 1
ATOM 732 N N . THR A 1 93 ? 15.335 1.657 -15.291 1.00 92.75 93 THR A N 1
ATOM 733 C CA . THR A 1 93 ? 14.083 2.002 -15.985 1.00 92.75 93 THR A CA 1
ATOM 734 C C . THR A 1 93 ? 13.232 0.762 -16.254 1.00 92.75 93 THR A C 1
ATOM 736 O O . THR A 1 93 ? 12.021 0.787 -16.066 1.00 92.75 93 THR A O 1
ATOM 739 N N . ASN A 1 94 ? 13.869 -0.347 -16.641 1.00 93.25 94 ASN A N 1
ATOM 740 C CA . ASN A 1 94 ? 13.244 -1.653 -16.819 1.00 93.25 94 ASN A CA 1
ATOM 741 C C . ASN A 1 94 ? 13.955 -2.687 -15.934 1.00 93.25 94 ASN A C 1
ATOM 743 O O . ASN A 1 94 ? 15.172 -2.843 -16.006 1.00 93.25 94 ASN A O 1
ATOM 747 N N . THR A 1 95 ? 13.195 -3.397 -15.102 1.00 95.25 95 THR A N 1
ATOM 748 C CA . THR A 1 95 ? 13.710 -4.433 -14.193 1.00 95.25 95 THR A CA 1
ATOM 749 C C . THR A 1 95 ? 13.723 -5.829 -14.819 1.00 95.25 95 THR A C 1
ATOM 751 O O . THR A 1 95 ? 14.315 -6.747 -14.254 1.00 95.25 95 THR A O 1
ATOM 754 N N . ASN A 1 96 ? 13.092 -6.017 -15.983 1.00 95.69 96 ASN A N 1
ATOM 755 C CA . ASN A 1 96 ? 13.042 -7.307 -16.660 1.00 95.69 96 ASN A CA 1
ATOM 756 C C . ASN A 1 96 ? 14.352 -7.575 -17.415 1.00 95.69 96 ASN A C 1
ATOM 758 O O . ASN A 1 96 ? 14.484 -7.282 -18.605 1.00 95.69 96 ASN A O 1
ATOM 762 N N . LEU A 1 97 ? 15.311 -8.163 -16.697 1.00 94.12 97 LEU A N 1
ATOM 763 C CA . LEU A 1 97 ? 16.620 -8.543 -17.226 1.00 94.12 97 LEU A CA 1
ATOM 764 C C . LEU A 1 97 ? 16.523 -9.574 -18.350 1.00 94.12 97 LEU A C 1
ATOM 766 O O . LEU A 1 97 ? 17.248 -9.456 -19.329 1.00 94.12 97 LEU A O 1
ATOM 770 N N . SER A 1 98 ? 15.625 -10.557 -18.243 1.00 95.75 98 SER A N 1
ATOM 771 C CA . SER A 1 98 ? 15.461 -11.594 -19.269 1.00 95.75 98 SER A CA 1
ATOM 772 C C . SER A 1 98 ? 15.100 -10.983 -20.618 1.00 95.75 98 SER A C 1
ATOM 774 O O . SER A 1 98 ? 15.712 -11.322 -21.625 1.00 95.75 98 SER A O 1
ATOM 776 N N . ARG A 1 99 ? 14.173 -10.019 -20.622 1.00 95.62 99 ARG A N 1
ATOM 777 C CA . ARG A 1 99 ? 13.791 -9.286 -21.832 1.00 95.62 99 ARG A CA 1
ATOM 778 C C . ARG A 1 99 ? 14.945 -8.466 -22.400 1.00 95.62 99 ARG A C 1
ATOM 780 O O . ARG A 1 99 ? 15.104 -8.432 -23.611 1.00 95.62 99 ARG A O 1
ATOM 787 N N . ILE A 1 100 ? 15.713 -7.796 -21.541 1.00 95.25 100 ILE A N 1
ATOM 788 C CA . ILE A 1 100 ? 16.865 -6.993 -21.972 1.00 95.25 100 ILE A CA 1
ATOM 789 C C . ILE A 1 100 ? 17.912 -7.906 -22.612 1.00 95.25 100 ILE A C 1
ATOM 791 O O . ILE A 1 100 ? 18.326 -7.663 -23.734 1.00 95.25 100 ILE A O 1
ATOM 795 N N . LEU A 1 101 ? 18.279 -9.001 -21.948 1.00 93.25 101 LEU A N 1
ATOM 796 C CA . LEU A 1 101 ? 19.276 -9.945 -22.456 1.00 93.25 101 LEU A CA 1
ATOM 797 C C . LEU A 1 101 ? 1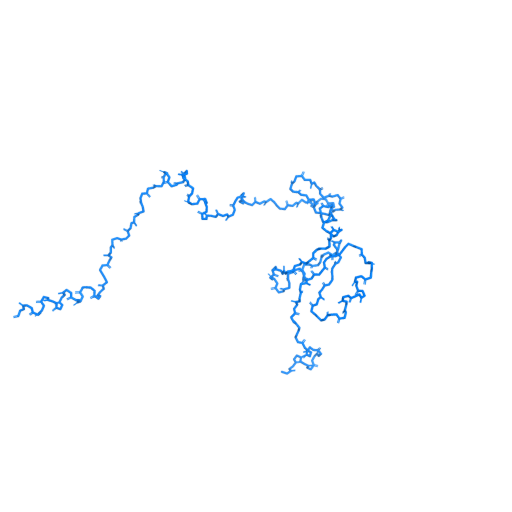8.847 -10.616 -23.763 1.00 93.25 101 LEU A C 1
ATOM 799 O O . LEU A 1 101 ? 19.697 -10.929 -24.587 1.00 93.25 101 LEU A O 1
ATOM 803 N N . GLN A 1 102 ? 17.552 -10.852 -23.953 1.00 94.81 102 GLN A N 1
ATOM 804 C CA . GLN A 1 102 ? 16.996 -11.450 -25.168 1.00 94.81 102 GLN A CA 1
ATOM 805 C C . GLN A 1 102 ? 16.685 -10.423 -26.263 1.00 94.81 102 GLN A C 1
ATOM 807 O O . GLN A 1 102 ? 16.157 -10.811 -27.304 1.00 94.81 102 GLN A O 1
ATOM 812 N N . SER A 1 103 ? 16.966 -9.133 -26.053 1.00 96.50 103 SER A N 1
ATOM 813 C CA . SER A 1 103 ? 16.697 -8.130 -27.078 1.00 96.50 103 SER A CA 1
ATOM 814 C C . SER A 1 103 ? 17.618 -8.327 -28.281 1.00 96.50 103 SER A C 1
ATOM 816 O O . SER A 1 103 ? 18.782 -8.714 -28.147 1.00 96.50 103 SER A O 1
ATOM 818 N N . GLU A 1 104 ? 17.084 -8.065 -29.474 1.00 95.94 104 GLU A N 1
ATOM 819 C CA . GLU A 1 104 ? 17.830 -8.226 -30.724 1.00 95.94 104 GLU A CA 1
ATOM 820 C C . GLU A 1 104 ? 19.064 -7.323 -30.764 1.00 95.94 104 GLU A C 1
ATOM 822 O O . GLU A 1 104 ? 20.093 -7.733 -31.293 1.00 95.94 104 GLU A O 1
ATOM 827 N N . GLU A 1 105 ? 19.000 -6.130 -30.159 1.00 94.94 105 GLU A N 1
ATOM 828 C CA . GLU A 1 105 ? 20.141 -5.212 -30.126 1.00 94.94 105 GLU A CA 1
ATOM 829 C C . GLU A 1 105 ? 21.324 -5.814 -29.367 1.00 94.94 105 GLU A C 1
ATOM 831 O O . GLU A 1 105 ? 22.463 -5.690 -29.807 1.00 94.94 105 GLU A O 1
ATOM 836 N N . ILE A 1 106 ? 21.061 -6.495 -28.248 1.00 93.81 106 ILE A N 1
ATOM 837 C CA . ILE A 1 106 ? 22.113 -7.142 -27.464 1.00 93.81 106 ILE A CA 1
ATOM 838 C C . ILE A 1 106 ? 22.571 -8.422 -28.162 1.00 93.81 106 ILE A C 1
ATOM 840 O O . ILE A 1 106 ? 23.767 -8.629 -28.338 1.00 93.81 106 ILE A O 1
ATOM 844 N N . GLN A 1 107 ? 21.642 -9.271 -28.602 1.00 94.19 107 GLN A N 1
ATOM 845 C CA . GLN A 1 107 ? 21.977 -10.559 -29.218 1.00 94.19 107 GLN A CA 1
ATOM 846 C C . GLN A 1 107 ? 22.748 -10.419 -30.534 1.00 94.19 107 GLN A C 1
ATOM 848 O O . GLN A 1 107 ? 23.573 -11.273 -30.844 1.00 94.19 107 GLN A O 1
ATOM 853 N N . LYS A 1 108 ? 22.525 -9.337 -31.286 1.00 96.06 108 LYS A N 1
ATOM 854 C CA . LYS A 1 108 ? 23.269 -9.047 -32.516 1.00 96.06 108 LYS A CA 1
ATOM 855 C C . LYS A 1 108 ? 24.752 -8.764 -32.259 1.00 96.06 108 LYS A C 1
ATOM 857 O O . LYS A 1 108 ? 25.585 -9.139 -33.079 1.00 96.06 108 LYS A O 1
ATOM 862 N N . GLU A 1 109 ? 25.067 -8.106 -31.147 1.00 94.88 109 GLU A N 1
ATOM 863 C CA . GLU A 1 109 ? 26.435 -7.706 -30.792 1.00 94.88 109 GLU A CA 1
ATOM 864 C C . GLU A 1 109 ? 27.159 -8.760 -29.936 1.00 94.88 109 GLU A C 1
ATOM 866 O O . GLU A 1 109 ? 28.376 -8.701 -29.756 1.00 94.88 109 GLU A O 1
ATOM 871 N N . LEU A 1 110 ? 26.434 -9.742 -29.391 1.00 92.88 110 LEU A N 1
ATOM 872 C CA . LEU A 1 110 ? 27.030 -10.819 -28.608 1.00 92.88 110 LEU A CA 1
ATOM 873 C C . LEU A 1 110 ? 27.761 -11.828 -29.500 1.00 92.88 110 LEU A C 1
ATOM 875 O O . LEU A 1 110 ? 27.253 -12.316 -30.508 1.00 92.88 110 LEU A O 1
ATOM 879 N N . HIS A 1 111 ? 28.960 -12.213 -29.069 1.00 91.44 111 HIS A N 1
ATOM 880 C CA . HIS A 1 111 ? 29.670 -13.342 -29.656 1.00 91.44 111 HIS A CA 1
ATOM 881 C C . HIS A 1 111 ? 29.012 -14.673 -29.276 1.00 91.44 111 HIS A C 1
ATOM 883 O O . HIS A 1 111 ? 28.372 -14.796 -28.227 1.00 91.44 111 HIS A O 1
ATOM 889 N N . ALA A 1 112 ? 29.223 -15.692 -30.116 1.00 88.44 112 ALA A N 1
ATOM 890 C CA . ALA A 1 112 ? 28.760 -17.044 -29.837 1.00 88.44 112 ALA A CA 1
ATOM 891 C C . ALA A 1 112 ? 29.263 -17.513 -28.457 1.00 88.44 112 ALA A C 1
ATOM 893 O O . ALA A 1 112 ? 30.425 -17.276 -28.109 1.00 88.44 112 ALA A O 1
ATOM 894 N N . PRO A 1 113 ? 28.408 -18.173 -27.657 1.00 86.38 113 PRO A N 1
ATOM 895 C CA . PRO A 1 113 ? 28.800 -18.618 -26.334 1.00 86.38 113 PRO A CA 1
ATOM 896 C C . PRO A 1 113 ? 29.922 -19.652 -26.437 1.00 86.38 113 PRO A C 1
ATOM 898 O O . PRO A 1 113 ? 29.833 -20.614 -27.202 1.00 86.38 113 PRO A O 1
ATOM 901 N N . ASN A 1 114 ? 30.956 -19.486 -25.612 1.00 84.81 114 ASN A N 1
ATOM 902 C CA . ASN A 1 114 ? 31.990 -20.499 -25.434 1.00 84.81 114 ASN A CA 1
ATOM 903 C C . ASN A 1 114 ? 31.389 -21.682 -24.675 1.00 84.81 114 ASN A C 1
ATOM 905 O O . ASN A 1 114 ? 31.391 -21.725 -23.443 1.00 84.81 114 ASN A O 1
ATOM 909 N N . LEU A 1 115 ? 30.830 -22.629 -25.423 1.00 79.31 115 LEU A N 1
ATOM 910 C CA . LEU A 1 115 ? 30.322 -23.871 -24.867 1.00 79.31 115 LEU A CA 1
ATOM 911 C C . LEU A 1 115 ? 31.500 -24.624 -24.239 1.00 79.31 115 LEU A C 1
ATOM 913 O O . LEU A 1 115 ? 32.528 -24.802 -24.904 1.00 79.31 115 LEU A O 1
ATOM 917 N N . PRO A 1 116 ? 31.395 -25.072 -22.974 1.00 72.50 116 PRO A N 1
ATOM 918 C CA . PRO A 1 116 ? 32.403 -25.965 -22.442 1.00 72.50 116 PRO A CA 1
ATOM 919 C C . PRO A 1 116 ? 32.424 -27.201 -23.340 1.00 72.50 116 PRO A C 1
ATOM 921 O O . PRO A 1 116 ? 31.400 -27.866 -23.509 1.00 72.50 116 PRO A O 1
ATOM 924 N N . MET A 1 117 ? 33.587 -27.505 -23.923 1.00 63.03 117 MET A N 1
ATOM 925 C CA . MET A 1 117 ? 33.808 -28.807 -24.545 1.00 63.03 117 MET A CA 1
ATOM 926 C C . MET A 1 117 ? 33.370 -29.864 -23.536 1.00 63.03 117 MET A C 1
ATOM 928 O O . MET A 1 117 ? 33.733 -29.746 -22.363 1.00 63.03 117 MET A O 1
ATOM 932 N N . HIS A 1 118 ? 32.564 -30.840 -23.967 1.00 63.66 118 HIS A N 1
ATOM 933 C CA . HIS A 1 118 ? 32.099 -31.932 -23.116 1.00 63.66 118 HIS A CA 1
ATOM 934 C C . HIS A 1 118 ? 33.313 -32.528 -22.398 1.00 63.66 118 HIS A C 1
ATOM 936 O O . HIS A 1 118 ? 34.082 -33.290 -22.981 1.00 63.66 118 HIS A O 1
ATOM 942 N N . LYS A 1 119 ? 33.530 -32.151 -21.134 1.00 62.12 119 LYS A N 1
ATOM 943 C CA . LYS A 1 119 ? 34.573 -32.762 -20.320 1.00 62.12 119 LYS A CA 1
ATOM 944 C C . LYS A 1 119 ? 34.089 -34.184 -20.112 1.00 62.12 119 LYS A C 1
ATOM 946 O O . LYS A 1 119 ? 33.056 -34.374 -19.474 1.00 62.12 119 LYS A O 1
ATOM 951 N N . MET A 1 120 ? 34.747 -35.155 -20.746 1.00 61.84 120 MET A N 1
ATOM 952 C CA . MET A 1 120 ? 34.463 -36.569 -20.507 1.00 61.84 120 MET A CA 1
ATOM 953 C C . MET A 1 120 ? 34.414 -36.778 -19.001 1.00 61.84 120 MET A C 1
ATOM 955 O O . MET A 1 120 ? 35.348 -36.412 -18.282 1.00 61.84 120 MET A O 1
ATOM 959 N N . THR A 1 121 ? 33.289 -37.288 -18.513 1.00 75.38 121 THR A N 1
ATOM 960 C CA . THR A 1 121 ? 33.188 -37.606 -17.096 1.00 75.38 121 THR A CA 1
ATOM 961 C C . THR A 1 121 ? 34.087 -38.814 -16.825 1.00 75.38 121 THR A C 1
ATOM 963 O O . THR A 1 121 ? 34.323 -39.633 -17.715 1.00 75.38 121 THR A O 1
ATOM 966 N N . ASN A 1 122 ? 34.598 -38.975 -15.600 1.00 70.69 122 ASN A N 1
ATOM 967 C CA . ASN A 1 122 ? 35.414 -40.152 -15.246 1.00 70.69 122 ASN A CA 1
ATOM 968 C C . ASN A 1 122 ? 34.680 -41.482 -15.523 1.00 70.69 122 ASN A C 1
ATOM 970 O O . ASN A 1 122 ? 35.297 -42.528 -15.726 1.00 70.69 122 ASN A O 1
ATOM 974 N N . THR A 1 123 ? 33.349 -41.446 -15.576 1.00 68.94 123 THR A N 1
ATOM 975 C CA . THR A 1 123 ? 32.499 -42.576 -15.950 1.00 68.94 123 THR A CA 1
ATOM 976 C C . THR A 1 123 ? 32.617 -42.922 -17.438 1.00 68.94 123 THR A C 1
ATOM 978 O O . THR A 1 123 ? 32.610 -44.097 -17.790 1.00 68.94 123 THR A O 1
ATOM 981 N N . ASP A 1 124 ? 32.791 -41.929 -18.308 1.00 71.06 124 ASP A N 1
ATOM 982 C CA . ASP A 1 124 ? 33.005 -42.140 -19.744 1.00 71.06 124 ASP A CA 1
ATOM 983 C C . ASP A 1 124 ? 34.423 -42.660 -20.016 1.00 71.06 124 ASP A C 1
ATOM 985 O O . ASP A 1 124 ? 34.593 -43.594 -20.796 1.00 71.06 124 ASP A O 1
ATOM 989 N N . LEU A 1 125 ? 35.425 -42.153 -19.286 1.00 72.06 125 LEU A N 1
ATOM 990 C CA . LEU A 1 125 ? 36.807 -42.651 -19.356 1.00 72.06 125 LEU A CA 1
ATOM 991 C C . LEU A 1 125 ? 36.925 -44.102 -18.870 1.00 72.06 125 LEU A C 1
ATOM 993 O O . LEU A 1 125 ? 37.573 -44.925 -19.512 1.00 72.06 125 LEU A O 1
ATOM 997 N N . SER A 1 126 ? 36.261 -44.445 -17.763 1.00 71.00 126 SER A N 1
ATOM 998 C CA . SER A 1 126 ? 36.294 -45.814 -17.231 1.00 71.00 126 SER A CA 1
ATOM 999 C C . SER A 1 126 ? 35.548 -46.820 -18.112 1.00 71.00 126 SER A C 1
ATOM 1001 O O . SER A 1 126 ? 35.949 -47.979 -18.149 1.00 71.00 126 SER A O 1
ATOM 1003 N N . ARG A 1 127 ? 34.514 -46.404 -18.864 1.00 76.06 127 ARG A N 1
ATOM 1004 C CA . ARG A 1 127 ? 33.871 -47.250 -19.888 1.00 76.06 127 ARG A CA 1
ATOM 1005 C C . ARG A 1 127 ? 34.794 -47.541 -21.070 1.00 76.06 127 ARG A C 1
ATOM 1007 O O . ARG A 1 127 ? 34.823 -48.683 -21.515 1.00 76.06 127 ARG A O 1
ATOM 1014 N N . ILE A 1 128 ? 35.547 -46.544 -21.540 1.00 74.94 128 ILE A N 1
ATOM 1015 C CA . ILE A 1 128 ? 36.504 -46.706 -22.648 1.00 74.94 128 ILE A CA 1
ATOM 1016 C C . ILE A 1 128 ? 37.622 -47.670 -22.242 1.00 74.94 128 ILE A C 1
ATOM 1018 O O . ILE A 1 128 ? 37.850 -48.662 -22.930 1.00 74.94 128 ILE A O 1
ATOM 1022 N N . LEU A 1 129 ? 38.227 -47.453 -21.070 1.00 74.00 129 LEU A N 1
ATOM 1023 C CA . LEU A 1 129 ? 39.276 -48.335 -20.548 1.00 74.00 129 LEU A CA 1
ATOM 1024 C C . LEU A 1 129 ? 38.771 -49.775 -20.353 1.00 74.00 129 LEU A C 1
ATOM 1026 O O . LEU A 1 129 ? 39.459 -50.722 -20.723 1.00 74.00 129 LEU A O 1
ATOM 1030 N N . LYS A 1 130 ? 37.532 -49.958 -19.869 1.00 72.12 130 LYS A N 1
ATOM 1031 C CA . LYS A 1 130 ? 36.918 -51.295 -19.769 1.00 72.12 130 LYS A CA 1
ATOM 1032 C C . LYS A 1 130 ? 36.685 -51.955 -21.124 1.00 72.12 130 LYS A C 1
ATOM 1034 O O . LYS A 1 130 ? 36.816 -53.168 -21.227 1.00 72.12 130 LYS A O 1
ATOM 1039 N N . SER A 1 131 ? 36.311 -51.195 -22.153 1.00 66.00 131 SER A N 1
ATOM 1040 C CA . SER A 1 131 ? 36.116 -51.752 -23.498 1.00 66.00 131 SER A CA 1
ATOM 1041 C C . SER A 1 131 ? 37.430 -52.149 -24.177 1.00 66.00 131 SER A C 1
ATOM 1043 O O . SER A 1 131 ? 37.442 -53.120 -24.927 1.00 66.00 131 SER A O 1
ATOM 1045 N N . GLU A 1 132 ? 38.538 -51.463 -23.874 1.00 69.81 132 GLU A N 1
ATOM 1046 C CA . GLU A 1 132 ? 39.878 -51.833 -24.349 1.00 69.81 132 GLU A CA 1
ATOM 1047 C C . GLU A 1 132 ? 40.425 -53.082 -23.637 1.00 69.81 132 GLU A C 1
ATOM 1049 O O . GLU A 1 132 ? 41.085 -53.906 -24.269 1.00 69.81 132 GLU A O 1
ATOM 1054 N N . GLU A 1 133 ? 40.111 -53.273 -22.349 1.00 66.94 133 GLU A N 1
ATOM 1055 C CA . GLU A 1 133 ? 40.468 -54.488 -21.596 1.00 66.94 133 GLU A CA 1
ATOM 1056 C C . GLU A 1 133 ? 39.730 -55.746 -22.084 1.00 66.94 133 GLU A C 1
ATOM 1058 O O . GLU A 1 133 ? 40.286 -56.835 -22.015 1.00 66.94 133 GLU A O 1
ATOM 1063 N N . ILE A 1 134 ? 38.507 -55.618 -22.609 1.00 60.94 134 ILE A N 1
ATOM 1064 C CA . ILE A 1 134 ? 37.695 -56.752 -23.102 1.00 60.94 134 ILE A CA 1
ATOM 1065 C C . ILE A 1 134 ? 38.189 -57.277 -24.469 1.00 60.94 134 ILE A C 1
ATOM 1067 O O . ILE A 1 134 ? 37.790 -58.355 -24.910 1.00 60.94 134 ILE A O 1
ATOM 1071 N N . HIS A 1 135 ? 39.064 -56.536 -25.153 1.00 53.53 135 HIS A N 1
ATOM 1072 C CA . HIS A 1 135 ? 39.621 -56.904 -26.460 1.00 53.53 135 HIS A CA 1
ATOM 1073 C C . HIS A 1 135 ? 41.090 -57.374 -26.418 1.00 53.53 135 HIS A C 1
ATOM 1075 O O . HIS A 1 135 ? 41.705 -57.522 -27.476 1.00 53.53 135 HIS A O 1
ATOM 1081 N N . LYS A 1 136 ? 41.635 -57.657 -25.228 1.00 52.59 136 LYS A N 1
ATOM 1082 C CA . LYS A 1 136 ? 42.891 -58.403 -25.022 1.00 52.59 136 LYS A CA 1
ATOM 1083 C C . LYS A 1 136 ? 42.613 -59.793 -24.467 1.00 52.59 136 LYS A C 1
ATOM 1085 O O . LYS A 1 136 ? 43.385 -60.704 -24.833 1.00 52.59 136 LYS A O 1
#

Sequence (136 aa):
MQGKMKNHLKLQREEPGINYDQDAGIVKAFRNIPGITLQNVNKLNLLRLAPGGHIGHLIWTESAFHRQDELYGTTCKLASLKVNLNLPMHKMTNTNLSRILQSEEIQKELHAPNLPMHKMTNTDLSRILKSEEIHK

InterPro domains:
  IPR002136 Large ribosomal subunit protein uL4 [PF00573] (18-67)
  IPR025755 Large ribosomal subunit protein uL4, C-terminal domain [PF14374] (85-113)
  IPR025755 Large ribosomal subunit protein uL4, C-terminal domain [PF14374] (114-136)
  IPR045240 Large ribosomal subunit protein uL4, eukaryota/archaea [PTHR19431] (2-113)

Secondary structure (DSSP, 8-state):
-HHHHTT-----PPPPEEEESS-SSHHHHHTTSTT--EEEGGG--HHHHSGGG----EEE-HHHHHHHHHHH-BTTB--SSSTT--PPPPS-S---HHHHHT-HHHHHHSPPP-PPP----HHHHHHHHHHHHTT-

Foldseek 3Di:
DVCVVVVNVDDFAADAEEEDADPPVPCVVCVPPPNYHYDYLVDDDPCSCQPVNHRDHYHYDPRSVVVNCQQQNDQVGHRPNDPPHHDDDDPDPDPPPVCVCPDPVNVVPDDDDPDPDPPQDVVNVVVVVVVVVVVD